Protein AF-A0A376KW59-F1 (afdb_monomer)

Mean predicted aligned error: 7.39 Å

Secondary structure (DSSP, 8-state):
--EEEEEEETTEEEEEEE--GGGHHHHHHHHHHH-GGGTT------S---S-S-SSEEEEE-S-SS------TT--TT-------HHHHHHHHT-TT-------

Structure (mmCIF, N/CA/C/O backbone):
data_AF-A0A376KW59-F1
#
_entry.id   AF-A0A376KW59-F1
#
loop_
_atom_site.group_PDB
_atom_site.id
_atom_site.type_symbol
_atom_site.label_atom_id
_atom_site.label_alt_id
_atom_site.label_comp_id
_atom_site.label_asym_id
_atom_site.label_entity_id
_atom_site.label_seq_id
_atom_site.pdbx_PDB_ins_code
_atom_site.Cartn_x
_atom_site.Cartn_y
_atom_site.Cartn_z
_atom_site.occupancy
_atom_site.B_iso_or_equiv
_atom_site.auth_seq_id
_atom_site.auth_comp_id
_atom_site.auth_asym_id
_atom_site.auth_atom_id
_atom_site.pdbx_PDB_model_num
ATOM 1 N N . MET A 1 1 ? -17.518 6.366 7.012 1.00 72.00 1 MET A N 1
ATOM 2 C CA . MET A 1 1 ? -17.742 5.051 6.375 1.00 72.00 1 MET A CA 1
ATOM 3 C C . MET A 1 1 ? -16.456 4.632 5.675 1.00 72.00 1 MET A C 1
ATOM 5 O O . MET A 1 1 ? -15.725 5.522 5.264 1.00 72.00 1 MET A O 1
ATOM 9 N N . PHE A 1 2 ? -16.149 3.334 5.614 1.00 83.50 2 PHE A N 1
ATOM 10 C CA . PHE A 1 2 ? -14.952 2.814 4.941 1.00 83.50 2 PHE A CA 1
ATOM 11 C C . PHE A 1 2 ? -15.292 2.398 3.509 1.00 83.50 2 PHE 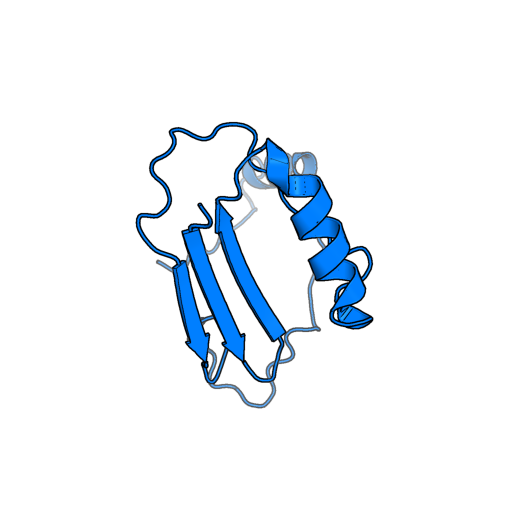A C 1
ATOM 13 O O . PHE A 1 2 ? -16.314 1.747 3.285 1.00 83.50 2 PHE A O 1
ATOM 20 N N . PHE A 1 3 ? -14.423 2.733 2.559 1.00 91.25 3 PHE A N 1
ATOM 21 C CA . PHE A 1 3 ? -14.548 2.341 1.154 1.00 91.25 3 PHE A CA 1
ATOM 22 C C . PHE A 1 3 ? -13.207 1.837 0.627 1.00 91.25 3 PHE A C 1
ATOM 24 O O . PHE A 1 3 ? -12.182 2.095 1.250 1.00 91.25 3 PHE A O 1
ATOM 31 N N . GLY A 1 4 ? -13.185 1.116 -0.495 1.00 91.31 4 GLY A N 1
ATOM 32 C CA . GLY A 1 4 ? -11.916 0.668 -1.067 1.00 91.31 4 GLY A CA 1
ATOM 33 C C . GLY A 1 4 ? -11.970 -0.640 -1.833 1.00 91.31 4 GLY A C 1
ATOM 34 O O . GLY A 1 4 ? -13.025 -1.251 -2.030 1.00 91.31 4 GLY A O 1
ATOM 35 N N . ARG A 1 5 ? -10.789 -1.096 -2.238 1.00 93.75 5 ARG A N 1
ATOM 36 C CA . ARG A 1 5 ? -10.549 -2.414 -2.822 1.00 93.75 5 ARG A CA 1
ATOM 37 C C . ARG A 1 5 ? -9.412 -3.085 -2.069 1.00 93.75 5 ARG A C 1
ATOM 39 O O . ARG A 1 5 ? -8.362 -2.480 -1.884 1.00 93.75 5 ARG A O 1
ATOM 46 N N . VAL A 1 6 ? -9.633 -4.327 -1.659 1.00 94.31 6 VAL A N 1
ATOM 47 C CA . VAL A 1 6 ? -8.623 -5.169 -1.011 1.00 94.31 6 VAL A CA 1
ATOM 48 C C . VAL A 1 6 ? -8.539 -6.486 -1.767 1.00 94.31 6 VAL A C 1
ATOM 50 O O . VAL A 1 6 ? -9.548 -7.177 -1.939 1.00 94.31 6 VAL A O 1
ATOM 53 N N . TYR A 1 7 ? -7.340 -6.828 -2.215 1.00 94.62 7 TYR A N 1
ATOM 54 C CA . TYR A 1 7 ? -7.018 -8.111 -2.819 1.00 94.62 7 TYR A CA 1
ATOM 55 C C . TYR A 1 7 ? -6.109 -8.890 -1.881 1.00 94.62 7 TYR A C 1
ATOM 57 O O . TYR A 1 7 ? -5.128 -8.345 -1.378 1.00 94.62 7 TYR A O 1
ATOM 65 N N . LEU A 1 8 ? -6.458 -10.152 -1.649 1.00 92.25 8 LEU A N 1
ATOM 66 C CA . LEU A 1 8 ? -5.675 -11.081 -0.843 1.00 92.25 8 LEU A CA 1
ATOM 67 C C . LEU A 1 8 ? -5.255 -12.254 -1.721 1.00 92.25 8 LEU A C 1
ATOM 69 O O . LEU A 1 8 ? -6.097 -12.805 -2.429 1.00 92.25 8 LEU A O 1
ATOM 73 N N . ALA A 1 9 ? -3.992 -12.645 -1.640 1.00 89.94 9 ALA A N 1
ATOM 74 C CA . ALA A 1 9 ? -3.471 -13.872 -2.228 1.00 89.94 9 ALA A CA 1
ATOM 75 C C . ALA A 1 9 ? -2.467 -14.514 -1.263 1.00 89.94 9 ALA A C 1
ATOM 77 O O . ALA A 1 9 ? -2.111 -13.919 -0.246 1.00 89.94 9 ALA A O 1
ATOM 78 N N . HIS A 1 10 ? -1.992 -15.720 -1.576 1.00 86.00 10 HIS A N 1
ATOM 79 C CA . HIS A 1 10 ? -1.002 -16.406 -0.736 1.00 86.00 10 HIS A CA 1
ATOM 80 C C . HIS A 1 10 ? 0.305 -15.614 -0.570 1.00 86.00 10 HIS A C 1
ATOM 82 O O . HIS A 1 10 ? 0.954 -15.726 0.464 1.00 86.00 10 HIS A O 1
ATOM 88 N N . GLU A 1 11 ? 0.659 -14.795 -1.559 1.00 84.88 11 GLU A N 1
ATOM 89 C CA . GLU A 1 11 ? 1.857 -13.948 -1.553 1.00 84.88 11 GLU A CA 1
ATOM 90 C C . GLU A 1 11 ? 1.699 -12.634 -0.767 1.00 84.88 11 GLU A C 1
ATOM 92 O O . GLU A 1 11 ? 2.695 -11.971 -0.493 1.00 84.88 11 GLU A O 1
ATOM 97 N N . GLY A 1 12 ? 0.473 -12.239 -0.390 1.00 89.12 12 GLY A N 1
ATOM 98 C CA . GLY A 1 12 ? 0.255 -11.030 0.406 1.00 89.12 12 GLY A CA 1
ATOM 99 C C . GLY A 1 12 ? -1.057 -10.293 0.142 1.00 89.12 12 GLY A C 1
ATOM 100 O O . GLY A 1 12 ? -2.084 -10.876 -0.219 1.00 89.12 12 GLY A O 1
ATOM 101 N N . ILE A 1 13 ? -1.028 -8.975 0.366 1.00 92.25 13 ILE A N 1
ATOM 102 C CA . ILE A 1 13 ? -2.193 -8.084 0.300 1.00 92.25 13 ILE A CA 1
ATOM 103 C C . ILE A 1 13 ? -1.869 -6.872 -0.579 1.00 92.25 13 ILE A C 1
ATOM 105 O O . ILE A 1 13 ? -0.852 -6.211 -0.389 1.00 92.25 13 ILE A O 1
ATOM 109 N N . ASN A 1 14 ? -2.782 -6.523 -1.487 1.00 92.50 14 ASN A N 1
ATOM 110 C CA . ASN A 1 14 ? -2.785 -5.240 -2.189 1.00 92.50 14 ASN A CA 1
ATOM 111 C C . ASN A 1 14 ? -4.090 -4.502 -1.870 1.00 92.50 14 ASN A C 1
ATOM 113 O O . ASN A 1 14 ? -5.182 -5.024 -2.116 1.00 92.50 14 ASN A O 1
ATOM 117 N N . ALA A 1 15 ? -3.993 -3.312 -1.277 1.00 92.12 15 ALA A N 1
ATOM 118 C CA . ALA A 1 15 ? -5.154 -2.591 -0.775 1.00 92.12 15 ALA A CA 1
ATOM 119 C C . ALA A 1 15 ? -5.074 -1.087 -1.037 1.00 92.12 15 ALA A C 1
ATOM 121 O O . ALA A 1 15 ? -4.041 -0.455 -0.829 1.00 92.12 15 ALA A O 1
ATOM 122 N N . GLN A 1 16 ? -6.217 -0.510 -1.406 1.00 92.19 16 GLN A N 1
ATOM 123 C CA . GLN A 1 16 ? -6.449 0.929 -1.406 1.00 92.19 16 GLN A CA 1
ATOM 124 C C . GLN A 1 16 ? -7.802 1.197 -0.753 1.00 92.19 16 GLN A C 1
ATOM 126 O O . GLN A 1 16 ? -8.824 0.662 -1.192 1.00 92.19 16 GLN A O 1
ATOM 131 N N . ILE A 1 17 ? -7.807 2.003 0.305 1.00 91.38 17 ILE A N 1
ATOM 132 C CA . ILE A 1 17 ? -9.002 2.286 1.098 1.00 91.38 17 ILE A CA 1
ATOM 133 C C . ILE A 1 17 ? -9.153 3.783 1.363 1.00 91.38 17 ILE A C 1
ATOM 135 O O . ILE A 1 17 ? -8.169 4.501 1.511 1.00 91.38 17 ILE A O 1
ATOM 139 N N . SER A 1 18 ? -10.400 4.225 1.475 1.00 90.44 18 SER A N 1
ATOM 140 C CA . SER A 1 18 ? -10.771 5.528 2.015 1.00 90.44 18 SER A CA 1
ATOM 141 C C . SER A 1 18 ? -11.278 5.333 3.438 1.00 90.44 18 SER A C 1
ATOM 143 O O . SER A 1 18 ? -12.246 4.601 3.679 1.00 90.44 18 SER A O 1
ATOM 145 N N . VAL A 1 19 ? -10.612 5.996 4.379 1.00 89.50 19 VAL A N 1
ATOM 146 C CA . VAL A 1 19 ? -10.925 5.974 5.809 1.00 89.50 19 VAL A CA 1
ATOM 147 C C . VAL A 1 19 ? -11.314 7.391 6.226 1.00 89.50 19 VAL A C 1
ATOM 149 O O . VAL A 1 19 ? -10.609 8.328 5.856 1.00 89.50 19 VAL A O 1
ATOM 152 N N . PRO A 1 20 ? -12.399 7.595 6.996 1.00 88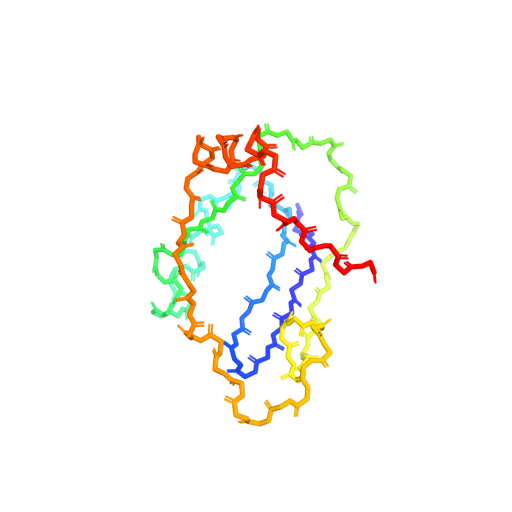.94 20 PRO A N 1
ATOM 153 C CA . PRO A 1 20 ? -12.700 8.912 7.547 1.00 88.94 20 PRO A CA 1
ATOM 154 C C . PRO A 1 20 ? -11.522 9.434 8.369 1.00 88.94 2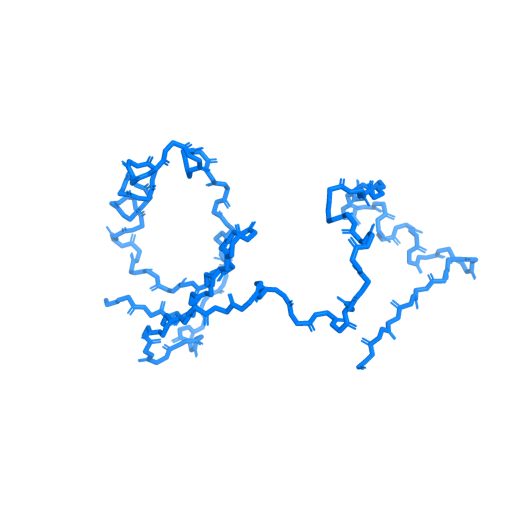0 PRO A C 1
ATOM 156 O O . PRO A 1 20 ? -10.983 8.682 9.179 1.00 88.94 20 PRO A O 1
ATOM 159 N N . ALA A 1 21 ? -11.172 10.714 8.220 1.00 88.56 21 ALA A N 1
ATOM 160 C CA . ALA A 1 21 ? -10.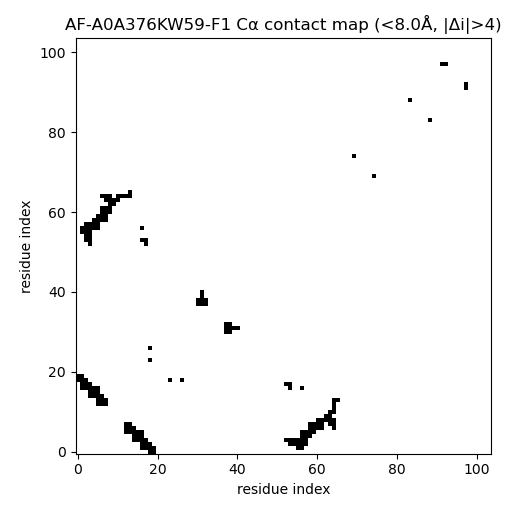019 11.314 8.899 1.00 88.56 21 ALA A CA 1
ATOM 161 C C . ALA A 1 21 ? -10.016 11.063 10.421 1.00 88.56 21 ALA A C 1
ATOM 163 O O . ALA A 1 21 ? -8.986 10.715 10.991 1.00 88.56 21 ALA A O 1
ATOM 164 N N . SER A 1 22 ? -11.188 11.133 11.064 1.00 92.44 22 SER A N 1
ATOM 165 C CA . SER A 1 22 ? -11.359 10.859 12.499 1.00 92.44 22 SER A CA 1
ATOM 166 C C . SER A 1 22 ? -10.990 9.433 12.921 1.00 92.44 22 SER A C 1
ATOM 168 O O . SER A 1 22 ? -10.748 9.190 14.098 1.00 92.44 22 SER A O 1
ATOM 170 N N . ASN A 1 23 ? -10.976 8.484 11.983 1.00 92.81 23 ASN A N 1
ATOM 171 C CA . ASN A 1 23 ? -10.792 7.060 12.244 1.00 92.81 23 ASN A CA 1
ATOM 172 C C . ASN A 1 23 ? -9.428 6.543 11.770 1.00 92.81 23 ASN A C 1
ATOM 174 O O . ASN A 1 23 ? -9.163 5.356 11.940 1.00 92.81 23 ASN A O 1
ATOM 178 N N . VAL A 1 24 ? -8.572 7.387 11.179 1.00 91.75 24 VAL A N 1
ATOM 179 C CA . VAL A 1 24 ? -7.276 6.960 10.617 1.00 91.75 24 VAL A CA 1
ATOM 180 C C . VAL A 1 24 ? -6.384 6.334 11.687 1.00 91.75 24 VAL A C 1
ATOM 182 O O . VAL A 1 24 ? -5.850 5.249 11.472 1.00 91.75 24 VAL A O 1
ATOM 185 N N . GLU A 1 25 ? -6.274 6.955 12.862 1.00 94.44 25 GLU A N 1
ATOM 186 C CA . GLU A 1 25 ? -5.430 6.429 13.943 1.00 94.44 25 GLU A CA 1
ATOM 187 C C . GLU A 1 25 ? -5.993 5.142 14.551 1.00 94.44 25 GLU A C 1
ATOM 189 O O . GLU A 1 25 ? -5.251 4.190 14.785 1.00 94.44 25 GLU A O 1
ATOM 194 N N . THR A 1 26 ? -7.314 5.053 14.728 1.00 95.94 26 THR A N 1
ATOM 195 C CA . THR A 1 26 ? -7.961 3.813 15.181 1.00 95.94 26 THR A CA 1
ATOM 196 C C . THR A 1 26 ? -7.772 2.686 14.172 1.00 95.94 26 THR A C 1
ATOM 198 O O . THR A 1 26 ? -7.443 1.568 14.559 1.00 95.94 26 THR A O 1
ATOM 201 N N . PHE A 1 27 ? -7.940 2.976 12.880 1.00 94.44 27 PHE A N 1
ATOM 202 C CA . PHE A 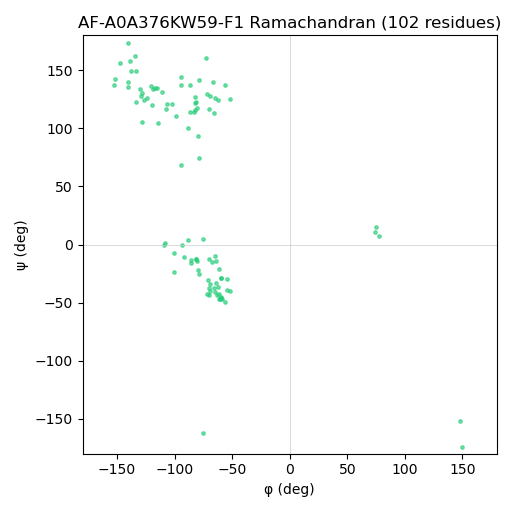1 27 ? -7.706 2.013 11.810 1.00 94.44 27 PHE A CA 1
ATOM 203 C C . PHE A 1 27 ? -6.252 1.532 11.808 1.00 94.44 27 PHE A C 1
ATOM 205 O O . PHE A 1 27 ? -6.015 0.330 11.767 1.00 94.44 27 PHE A O 1
ATOM 212 N N . ARG A 1 28 ? -5.283 2.450 11.916 1.00 95.06 28 ARG A N 1
ATOM 213 C CA . ARG A 1 28 ? -3.854 2.119 11.978 1.00 95.06 28 ARG A CA 1
ATOM 214 C C . ARG A 1 28 ? -3.535 1.211 13.164 1.00 95.06 28 ARG A C 1
ATOM 216 O O . ARG A 1 28 ? -2.872 0.195 12.986 1.00 95.06 28 ARG A O 1
ATOM 223 N N . ALA A 1 29 ? -4.037 1.544 14.351 1.00 96.56 29 ALA A N 1
ATOM 224 C CA . ALA A 1 29 ? -3.829 0.732 15.546 1.00 96.56 29 ALA A CA 1
ATOM 225 C C . ALA A 1 29 ? -4.423 -0.676 15.390 1.00 96.56 29 ALA A C 1
ATOM 227 O O . ALA A 1 29 ? -3.776 -1.658 15.742 1.00 96.56 29 ALA A O 1
ATOM 228 N N . GLN A 1 30 ? -5.627 -0.788 14.818 1.00 95.69 30 GLN A N 1
ATOM 229 C CA . GLN A 1 30 ? -6.241 -2.088 14.537 1.00 95.69 30 GLN A CA 1
ATOM 230 C C . GLN A 1 30 ? -5.463 -2.887 13.493 1.00 95.69 30 GLN A C 1
ATOM 232 O O . GLN A 1 30 ? -5.292 -4.088 13.665 1.00 95.69 30 GLN A O 1
ATOM 237 N N . LEU A 1 31 ? -4.974 -2.231 12.439 1.00 94.62 31 LEU A N 1
ATOM 238 C CA . LEU A 1 31 ? -4.181 -2.869 11.394 1.00 94.62 31 LEU A CA 1
ATOM 239 C C . LEU A 1 31 ? -2.888 -3.462 11.962 1.00 94.62 31 LEU A C 1
ATOM 241 O O . LEU A 1 31 ? -2.579 -4.615 11.686 1.00 94.62 31 LEU A O 1
ATOM 245 N N . TYR A 1 32 ? -2.167 -2.696 12.782 1.00 96.06 32 TYR A N 1
ATOM 246 C CA . TYR A 1 32 ? -0.905 -3.144 13.377 1.00 96.06 32 TYR A CA 1
ATOM 247 C C . TYR A 1 32 ? -1.109 -4.226 14.442 1.00 96.06 32 TYR A C 1
ATOM 249 O O . TYR A 1 32 ? -0.253 -5.083 14.611 1.00 96.06 32 TYR A O 1
ATOM 257 N N . ALA A 1 33 ? -2.242 -4.212 15.149 1.00 96.94 33 ALA A N 1
ATOM 258 C CA . ALA A 1 33 ? -2.566 -5.232 16.144 1.00 96.94 33 ALA A CA 1
ATOM 259 C C . ALA A 1 33 ? -3.132 -6.530 15.538 1.00 96.94 33 ALA A C 1
ATOM 261 O O . ALA A 1 33 ? -3.235 -7.528 16.248 1.00 96.94 33 ALA A O 1
ATOM 262 N N . PHE A 1 34 ? -3.550 -6.517 14.267 1.00 94.69 34 PHE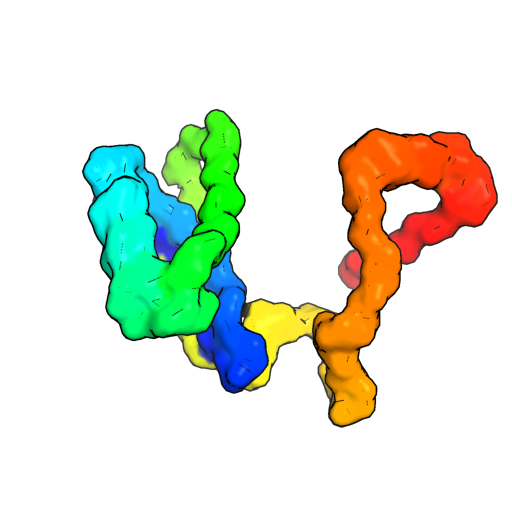 A N 1
ATOM 263 C CA . PHE A 1 34 ? -4.197 -7.664 13.629 1.00 94.69 34 PHE A CA 1
ATOM 264 C C . PHE A 1 34 ? -3.225 -8.821 13.377 1.00 94.69 34 PHE A C 1
ATOM 266 O O . PHE A 1 34 ? -3.576 -9.971 13.631 1.00 94.69 34 PHE A O 1
ATOM 273 N N . ASP A 1 35 ? -2.021 -8.519 12.891 1.00 93.94 35 ASP A N 1
ATOM 274 C CA . ASP A 1 35 ? -0.985 -9.507 12.594 1.00 93.94 35 ASP A CA 1
ATOM 275 C C . ASP A 1 35 ? 0.407 -8.856 12.720 1.00 93.94 35 ASP A C 1
ATOM 277 O O . ASP A 1 35 ? 0.579 -7.737 12.224 1.00 93.94 35 ASP A O 1
ATOM 281 N N . PRO A 1 36 ? 1.410 -9.520 13.333 1.00 94.56 36 PRO A N 1
ATOM 282 C CA . PRO A 1 36 ? 2.772 -8.990 13.430 1.00 94.56 36 PRO A CA 1
ATOM 283 C C . PRO A 1 36 ? 3.394 -8.595 12.082 1.00 94.56 36 PRO A C 1
ATOM 285 O O . PRO A 1 36 ? 4.190 -7.662 12.030 1.00 94.56 36 PRO A O 1
ATOM 288 N N . ALA A 1 37 ? 3.021 -9.250 10.977 1.00 91.19 37 ALA A N 1
ATOM 289 C CA . ALA A 1 37 ? 3.496 -8.895 9.638 1.00 91.19 37 ALA A CA 1
ATOM 290 C C . ALA A 1 37 ? 2.982 -7.528 9.145 1.00 91.19 37 ALA A C 1
ATOM 292 O O . ALA A 1 37 ? 3.505 -6.986 8.171 1.00 91.19 37 ALA A O 1
ATOM 293 N N . LEU A 1 38 ? 1.956 -6.969 9.792 1.00 93.38 38 LEU A N 1
ATOM 294 C CA . LEU A 1 38 ? 1.388 -5.657 9.479 1.00 93.38 38 LEU A CA 1
ATOM 295 C C . LEU A 1 38 ? 1.865 -4.562 10.438 1.00 93.38 38 LEU A C 1
ATOM 297 O O . LEU A 1 38 ? 1.577 -3.384 10.203 1.00 93.38 38 LEU A O 1
ATOM 301 N N . GLU A 1 39 ? 2.585 -4.914 11.505 1.00 95.06 39 GLU A N 1
ATOM 302 C CA . GLU A 1 39 ? 3.116 -3.945 12.456 1.00 95.06 39 GLU A CA 1
ATOM 303 C C . GLU A 1 39 ? 4.110 -3.002 11.761 1.00 95.06 39 GLU A C 1
ATOM 305 O O . GLU A 1 39 ? 5.073 -3.421 11.122 1.00 95.06 39 GLU A O 1
ATOM 310 N N . GLY A 1 40 ? 3.859 -1.693 11.858 1.00 93.31 40 GLY A N 1
ATOM 311 C CA . GLY A 1 40 ? 4.723 -0.684 11.242 1.00 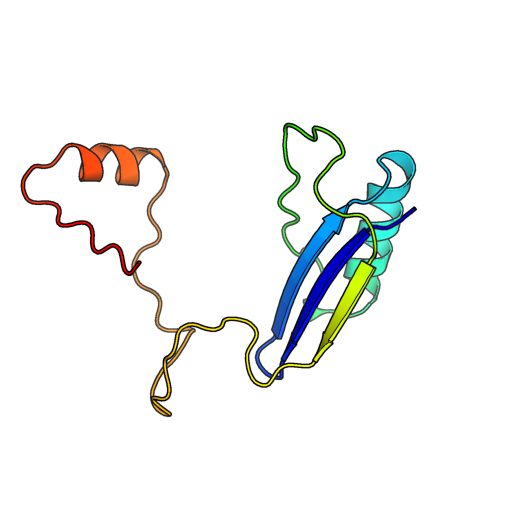93.31 40 GLY A CA 1
ATOM 312 C C . GLY A 1 40 ? 4.593 -0.568 9.719 1.00 93.31 40 GLY A C 1
ATOM 313 O O . GLY A 1 40 ? 5.395 0.141 9.107 1.00 93.31 40 GLY A O 1
ATOM 314 N N . LEU A 1 41 ? 3.585 -1.202 9.100 1.00 92.81 41 LEU A N 1
ATOM 315 C CA . LEU A 1 41 ? 3.321 -1.074 7.666 1.00 92.81 41 LEU A CA 1
ATOM 316 C C . LEU A 1 41 ? 3.223 0.402 7.254 1.00 92.81 41 LEU A C 1
ATOM 318 O O . LEU A 1 41 ? 2.399 1.163 7.765 1.00 92.81 41 LEU A O 1
ATOM 322 N N . ARG A 1 42 ? 4.024 0.810 6.265 1.00 91.75 42 ARG A N 1
ATOM 323 C CA . ARG A 1 42 ? 3.970 2.171 5.723 1.00 91.75 42 ARG A CA 1
ATOM 324 C C . ARG A 1 42 ? 2.634 2.412 5.014 1.00 91.75 42 ARG A C 1
ATOM 326 O O . ARG A 1 42 ? 2.381 1.873 3.940 1.00 91.75 42 ARG A O 1
ATOM 333 N N . LEU A 1 43 ? 1.816 3.297 5.576 1.00 91.00 43 LEU A N 1
ATOM 334 C CA . LEU A 1 43 ? 0.584 3.771 4.949 1.00 91.00 43 LEU A CA 1
ATOM 335 C C . LEU A 1 43 ? 0.886 4.965 4.035 1.00 91.00 43 LEU A C 1
ATOM 337 O O . LEU A 1 43 ? 1.266 6.037 4.505 1.00 91.00 43 LEU A O 1
ATOM 341 N N . ASN A 1 44 ? 0.708 4.791 2.725 1.00 89.38 44 ASN A N 1
ATOM 342 C CA . ASN A 1 44 ? 0.828 5.882 1.756 1.00 89.38 44 ASN A CA 1
ATOM 343 C C . ASN A 1 44 ? -0.463 6.714 1.756 1.00 89.38 44 ASN A C 1
ATOM 345 O O . ASN A 1 44 ? -1.432 6.373 1.080 1.00 89.38 44 ASN A O 1
ATOM 349 N N . ILE A 1 45 ? -0.479 7.785 2.552 1.00 87.81 45 ILE A N 1
ATOM 350 C CA . ILE A 1 45 ? -1.616 8.706 2.662 1.00 87.81 45 ILE A CA 1
ATOM 351 C C . ILE A 1 45 ? -1.563 9.697 1.494 1.00 87.81 45 ILE A C 1
ATOM 353 O O . ILE A 1 45 ? -0.561 10.388 1.313 1.00 87.81 45 ILE A O 1
ATOM 357 N N . ALA A 1 46 ? -2.628 9.754 0.694 1.00 82.94 46 ALA A N 1
ATOM 358 C CA . ALA A 1 46 ? -2.746 10.722 -0.393 1.00 82.94 46 ALA A CA 1
ATOM 359 C C . ALA A 1 46 ? -2.848 12.155 0.163 1.00 82.94 46 ALA A C 1
ATOM 361 O O . ALA A 1 46 ? -3.509 12.385 1.174 1.00 82.94 46 ALA A O 1
ATOM 362 N N . LEU A 1 47 ? -2.182 13.107 -0.498 1.00 70.06 47 LEU A N 1
ATOM 363 C CA . LEU A 1 47 ? -2.176 14.524 -0.105 1.00 70.06 47 LEU A CA 1
ATOM 364 C C . LEU A 1 47 ? -3.449 15.269 -0.531 1.00 70.06 47 LEU A C 1
ATOM 366 O O . LEU A 1 47 ? -3.804 16.262 0.096 1.00 70.06 47 LEU A O 1
ATOM 370 N N . ASP A 1 48 ? -4.112 14.789 -1.583 1.00 64.62 48 ASP A N 1
ATOM 371 C CA . ASP A 1 48 ? -5.328 15.364 -2.151 1.00 64.62 48 ASP A CA 1
ATOM 372 C C . ASP A 1 48 ? -6.368 14.245 -2.296 1.00 64.62 48 ASP A C 1
ATOM 374 O O . ASP A 1 48 ? -6.063 13.178 -2.838 1.00 64.62 48 ASP A O 1
ATOM 378 N N . ASP A 1 49 ? -7.567 14.460 -1.759 1.00 63.06 49 ASP A N 1
ATOM 379 C CA . ASP A 1 49 ? -8.701 13.544 -1.887 1.00 63.06 49 ASP A CA 1
ATOM 380 C C . ASP A 1 49 ? -9.896 14.354 -2.383 1.00 63.06 49 ASP A C 1
ATOM 382 O O . ASP A 1 49 ? -10.515 15.115 -1.637 1.00 63.06 49 ASP A O 1
ATOM 386 N N . ASP A 1 50 ? -10.232 14.184 -3.660 1.00 60.69 50 ASP A N 1
ATOM 387 C CA . ASP A 1 50 ? -11.419 14.787 -4.266 1.00 60.69 50 ASP A CA 1
ATOM 388 C C . ASP A 1 50 ? -12.723 14.066 -3.854 1.00 60.69 50 ASP A C 1
ATOM 390 O O . ASP A 1 50 ? -13.811 14.402 -4.335 1.00 60.69 50 ASP A O 1
ATOM 394 N N . GLY A 1 51 ? -12.623 13.075 -2.956 1.00 59.69 51 GLY A N 1
ATOM 395 C CA . GLY A 1 51 ? -13.725 12.346 -2.341 1.00 59.69 51 GLY A CA 1
ATOM 396 C C . GLY A 1 51 ? -14.362 11.286 -3.241 1.00 59.69 51 GLY A C 1
ATOM 397 O O . GLY A 1 51 ? -15.401 10.733 -2.875 1.00 59.69 51 GLY A O 1
ATOM 398 N N . LYS A 1 52 ? -13.792 10.996 -4.422 1.00 62.78 52 LYS A N 1
ATOM 399 C CA . LYS A 1 52 ? -14.449 10.177 -5.466 1.00 62.78 52 LYS A CA 1
ATOM 400 C C . LYS A 1 52 ? -13.876 8.777 -5.671 1.00 62.78 52 LYS A C 1
ATOM 402 O O . LYS A 1 52 ? -14.377 8.041 -6.522 1.00 62.78 52 LYS A O 1
ATOM 407 N N . SER A 1 53 ? -12.863 8.374 -4.910 1.00 68.44 53 SER A N 1
ATOM 408 C CA . SER A 1 53 ? -12.098 7.158 -5.227 1.00 68.44 53 SER A CA 1
ATOM 409 C C . SER A 1 53 ? -12.921 5.858 -5.147 1.00 68.44 53 SER A C 1
ATOM 411 O O . SER A 1 53 ? -12.702 4.937 -5.939 1.00 68.44 53 SER A O 1
ATOM 413 N N . PHE A 1 54 ? -13.903 5.762 -4.236 1.00 78.75 54 PHE A N 1
ATOM 414 C CA . PHE A 1 54 ? -14.664 4.526 -4.013 1.00 78.75 54 PHE A CA 1
ATOM 415 C C . PHE A 1 54 ? -16.093 4.757 -3.508 1.00 78.75 54 PHE A C 1
ATOM 417 O O . PHE A 1 54 ? -16.332 5.587 -2.641 1.00 78.75 54 PHE A O 1
ATOM 424 N N . TRP A 1 55 ? -17.028 3.930 -3.984 1.00 79.50 55 TRP A N 1
ATOM 425 C CA . TRP A 1 55 ? -18.441 3.947 -3.563 1.00 79.50 55 TRP A CA 1
ATOM 426 C C . TRP A 1 55 ? -18.793 2.859 -2.541 1.00 79.50 55 TRP A C 1
ATOM 428 O O . TRP A 1 55 ? -19.772 2.968 -1.811 1.00 79.50 55 TRP A O 1
ATOM 438 N N . VAL A 1 56 ? -18.014 1.776 -2.514 1.00 87.88 56 VAL A N 1
ATOM 439 C CA . VAL A 1 56 ? -18.200 0.608 -1.643 1.00 87.88 56 VAL A CA 1
ATOM 440 C C . VAL A 1 56 ? -16.836 0.024 -1.284 1.00 87.88 56 VAL A C 1
ATOM 442 O O . VAL A 1 56 ? -15.874 0.190 -2.036 1.00 87.88 56 VAL A O 1
ATOM 445 N N . LEU A 1 57 ? -16.755 -0.695 -0.166 1.00 91.38 57 LEU A N 1
ATOM 446 C CA . LEU A 1 57 ? -15.630 -1.582 0.118 1.00 91.38 57 LEU A CA 1
ATOM 447 C C . LEU A 1 57 ? -15.845 -2.924 -0.596 1.00 91.38 57 LEU A C 1
ATOM 449 O O . LEU A 1 57 ? -16.888 -3.557 -0.436 1.00 91.38 57 LEU A O 1
ATOM 453 N N . ARG A 1 58 ? -14.862 -3.367 -1.385 1.00 93.56 58 ARG A N 1
ATOM 454 C CA . ARG A 1 58 ? -14.840 -4.701 -2.005 1.00 93.56 58 ARG A CA 1
ATOM 455 C C . ARG A 1 58 ? -13.571 -5.442 -1.615 1.00 93.56 58 ARG A C 1
ATOM 457 O O . ARG A 1 58 ? -12.476 -4.954 -1.871 1.00 93.56 58 ARG A O 1
ATOM 464 N N . MET A 1 59 ? -13.728 -6.648 -1.081 1.00 93.50 59 MET A N 1
ATOM 465 C CA . MET A 1 59 ? -12.621 -7.545 -0.753 1.00 93.50 59 MET A CA 1
ATOM 466 C C . MET A 1 59 ? -12.704 -8.794 -1.623 1.00 93.50 59 MET A C 1
ATOM 468 O O . MET A 1 59 ? -13.795 -9.339 -1.804 1.00 93.50 59 MET A O 1
ATOM 472 N N . LYS A 1 60 ? -11.584 -9.229 -2.204 1.00 93.50 60 LYS A N 1
ATOM 473 C CA . LYS A 1 60 ? -11.545 -10.428 -3.044 1.00 93.50 60 LYS A CA 1
ATOM 474 C C . LYS A 1 60 ? -10.281 -11.246 -2.804 1.00 93.50 60 LYS A C 1
ATOM 476 O O . LYS A 1 60 ? -9.185 -10.697 -2.815 1.00 93.50 60 LYS A O 1
ATOM 481 N N . VAL A 1 61 ? -10.453 -12.560 -2.689 1.00 92.88 61 VAL A N 1
ATOM 482 C CA . VAL A 1 61 ? -9.346 -13.521 -2.759 1.00 92.88 61 VAL A CA 1
ATOM 483 C C . VAL A 1 61 ? -8.962 -13.725 -4.228 1.00 92.88 61 VAL A C 1
ATOM 485 O O . VAL A 1 61 ? -9.822 -13.689 -5.123 1.00 92.88 61 VAL A O 1
ATOM 488 N N . ARG A 1 62 ? -7.666 -13.842 -4.485 1.00 88.75 62 ARG A N 1
ATOM 489 C CA . ARG A 1 62 ? -7.041 -13.995 -5.796 1.00 88.75 62 ARG A CA 1
ATOM 490 C C . ARG A 1 62 ? -5.918 -15.016 -5.699 1.00 88.75 62 ARG A C 1
ATOM 492 O O . ARG A 1 62 ? -5.358 -15.205 -4.625 1.00 88.75 62 ARG A O 1
ATOM 499 N N . ASP A 1 63 ? -5.567 -15.603 -6.836 1.00 85.44 63 ASP A N 1
ATOM 500 C CA . ASP A 1 63 ? -4.380 -16.455 -6.928 1.00 85.44 63 ASP A CA 1
ATOM 501 C C . ASP A 1 63 ? -3.096 -15.620 -6.789 1.00 85.44 63 ASP A C 1
ATOM 503 O O . ASP A 1 63 ? -2.137 -16.071 -6.170 1.00 85.44 63 ASP A O 1
ATOM 507 N N . ARG A 1 64 ? -3.118 -14.372 -7.289 1.00 82.88 64 ARG A N 1
ATOM 508 C CA . ARG A 1 64 ? -2.049 -13.363 -7.175 1.00 82.88 64 ARG A CA 1
ATOM 509 C C . ARG A 1 64 ? -2.596 -11.964 -6.877 1.00 82.88 64 ARG A C 1
ATOM 511 O O . ARG A 1 64 ? -3.711 -11.631 -7.292 1.00 82.88 64 ARG A O 1
ATOM 518 N N . ILE A 1 65 ? -1.834 -11.132 -6.167 1.00 81.00 65 ILE A N 1
ATOM 519 C CA . ILE A 1 65 ? -2.204 -9.747 -5.831 1.00 81.00 65 ILE A CA 1
ATOM 520 C C . ILE A 1 65 ? -1.971 -8.766 -6.987 1.00 81.00 65 ILE A C 1
ATOM 522 O O . ILE A 1 65 ? -2.629 -7.723 -7.019 1.00 81.00 65 ILE A O 1
ATOM 526 N N . VAL A 1 66 ? -1.097 -9.100 -7.946 1.00 76.81 66 VAL A N 1
ATOM 527 C CA . VAL A 1 66 ? -0.874 -8.343 -9.192 1.00 76.81 66 VAL A CA 1
ATOM 528 C C . VAL A 1 66 ? -1.176 -9.231 -10.401 1.00 76.81 66 VAL A C 1
ATOM 530 O O . VAL A 1 66 ? -0.796 -10.395 -10.441 1.00 76.81 66 VAL A O 1
ATOM 533 N N . ALA A 1 67 ? -1.883 -8.682 -11.391 1.00 76.56 67 ALA A N 1
ATOM 534 C CA . ALA A 1 67 ? -2.137 -9.345 -12.670 1.00 76.56 67 ALA A CA 1
ATOM 535 C C . ALA A 1 67 ? -1.083 -8.904 -13.699 1.00 76.56 67 ALA A C 1
ATOM 537 O O . ALA A 1 67 ? -1.386 -8.140 -14.611 1.00 76.56 67 ALA A O 1
ATOM 538 N N . ASP A 1 68 ? 0.163 -9.328 -13.491 1.00 73.50 68 ASP A N 1
ATOM 539 C CA . ASP A 1 68 ? 1.325 -8.990 -14.329 1.00 73.50 68 ASP A CA 1
ATOM 540 C C . ASP A 1 68 ? 1.450 -9.856 -15.597 1.00 73.50 68 ASP A C 1
ATOM 542 O O . ASP A 1 68 ? 2.208 -9.514 -16.502 1.00 73.50 68 ASP A O 1
ATOM 546 N N . GLY A 1 69 ? 0.689 -10.952 -15.686 1.00 77.00 69 GLY A N 1
ATOM 547 C CA . GLY A 1 69 ? 0.759 -11.904 -16.799 1.00 77.00 69 GLY A CA 1
ATOM 548 C C . GLY A 1 69 ? 1.989 -12.817 -16.752 1.00 77.00 69 GLY A C 1
ATOM 5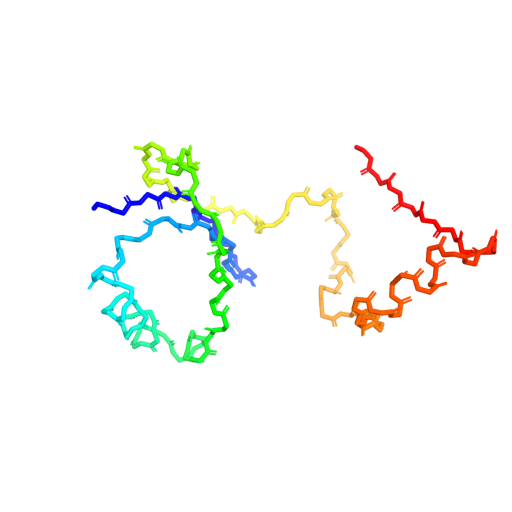49 O O . GLY A 1 69 ? 2.315 -13.441 -17.760 1.00 77.00 69 GLY A O 1
ATOM 550 N N . ILE A 1 70 ? 2.686 -12.890 -15.613 1.00 78.06 70 ILE A N 1
ATOM 551 C CA . ILE A 1 70 ? 3.883 -13.715 -15.441 1.00 78.06 70 ILE A CA 1
ATOM 552 C C . ILE A 1 70 ? 3.474 -15.118 -14.985 1.00 78.06 70 ILE A C 1
ATOM 554 O O . ILE A 1 70 ? 3.260 -15.360 -13.801 1.00 78.06 70 ILE A O 1
ATOM 558 N N . ASP A 1 71 ? 3.433 -16.077 -15.906 1.00 76.75 71 ASP A N 1
ATOM 559 C CA . ASP A 1 71 ? 3.151 -17.486 -15.578 1.00 76.75 71 ASP A CA 1
ATOM 560 C C . ASP A 1 71 ? 4.416 -18.299 -15.228 1.00 76.75 71 ASP A C 1
ATOM 562 O O . ASP A 1 71 ? 4.337 -19.506 -15.003 1.00 76.75 71 ASP A O 1
ATOM 566 N N . ASP A 1 72 ? 5.587 -17.654 -15.170 1.00 80.12 72 ASP A N 1
ATOM 567 C CA . ASP A 1 72 ? 6.866 -18.317 -14.896 1.00 80.12 72 ASP A CA 1
ATOM 568 C C . ASP A 1 72 ? 6.949 -18.801 -13.431 1.00 80.12 72 ASP A C 1
ATOM 570 O O . ASP A 1 72 ? 6.952 -17.974 -12.513 1.00 80.12 72 ASP A O 1
ATOM 574 N N . PRO A 1 73 ? 7.044 -20.122 -13.174 1.00 77.88 73 PRO A N 1
ATOM 575 C CA . PRO A 1 73 ? 7.186 -20.664 -11.822 1.00 77.88 73 PRO A CA 1
ATOM 576 C C . PRO A 1 73 ? 8.551 -20.366 -11.182 1.00 77.88 73 PRO A C 1
ATOM 578 O O . PRO A 1 73 ? 8.713 -20.587 -9.983 1.00 77.88 73 PRO A O 1
ATOM 581 N N . HIS A 1 74 ? 9.533 -19.895 -11.955 1.00 83.00 74 HIS A N 1
ATOM 582 C CA . HIS A 1 74 ? 10.841 -19.459 -11.464 1.00 83.00 74 HIS A CA 1
ATOM 583 C C . HIS A 1 74 ? 10.911 -17.955 -11.182 1.00 83.00 74 HIS A C 1
ATOM 585 O O . HIS A 1 74 ? 11.959 -17.471 -10.750 1.00 83.00 74 HIS A O 1
ATOM 591 N N . PHE A 1 75 ? 9.822 -17.216 -11.410 1.00 80.06 75 PHE A N 1
ATOM 592 C CA . PHE A 1 75 ? 9.760 -15.805 -11.066 1.00 80.06 75 PHE A CA 1
ATOM 593 C C . PHE A 1 75 ? 9.857 -15.614 -9.550 1.00 80.06 75 PHE A C 1
ATOM 595 O O . PHE A 1 75 ? 9.069 -16.166 -8.782 1.00 80.06 75 PHE A O 1
ATOM 602 N N . ASP A 1 76 ? 10.812 -14.790 -9.135 1.00 78.94 76 ASP A N 1
ATOM 603 C CA . ASP A 1 76 ? 11.017 -14.419 -7.743 1.00 78.94 76 ASP A CA 1
ATOM 604 C C . ASP A 1 76 ? 10.728 -12.925 -7.573 1.00 78.94 76 ASP A C 1
ATOM 606 O O . ASP A 1 76 ? 11.536 -12.075 -7.950 1.00 78.94 76 ASP A O 1
ATOM 610 N N . ALA A 1 77 ? 9.575 -12.606 -6.979 1.00 76.88 77 ALA A N 1
ATOM 611 C CA . ALA A 1 77 ? 9.162 -11.229 -6.705 1.00 76.88 77 ALA A CA 1
ATOM 612 C C . ALA A 1 77 ? 10.088 -10.496 -5.713 1.00 76.88 77 ALA A C 1
ATOM 614 O O . ALA A 1 77 ? 10.005 -9.273 -5.590 1.00 76.88 77 ALA A O 1
ATOM 615 N N . SER A 1 78 ? 10.956 -11.221 -4.999 1.00 80.06 78 SER A N 1
ATOM 616 C CA . SER A 1 78 ? 11.960 -10.640 -4.105 1.00 80.06 78 SER A CA 1
ATOM 617 C C . SER A 1 78 ? 13.260 -10.261 -4.820 1.00 80.06 78 SER A C 1
ATOM 619 O O . SER A 1 78 ? 14.038 -9.468 -4.284 1.00 80.06 78 SER A O 1
ATOM 621 N N . ASN A 1 79 ? 13.483 -10.760 -6.041 1.00 83.69 79 ASN A N 1
ATOM 622 C CA . ASN A 1 79 ? 14.634 -10.407 -6.866 1.00 83.69 79 ASN A CA 1
ATOM 623 C C . ASN A 1 79 ? 14.416 -9.043 -7.536 1.00 83.69 79 ASN A C 1
ATOM 625 O O . ASN A 1 79 ? 14.111 -8.929 -8.725 1.00 83.69 79 ASN A O 1
ATOM 629 N N . VAL A 1 80 ? 14.531 -7.996 -6.727 1.00 82.38 80 VAL A N 1
ATOM 630 C CA . VAL A 1 80 ? 14.345 -6.607 -7.141 1.00 82.38 80 VAL A CA 1
ATOM 631 C C . VAL A 1 80 ? 15.679 -5.959 -7.502 1.00 82.38 80 VAL A C 1
ATOM 633 O O . VAL A 1 80 ? 16.713 -6.225 -6.890 1.00 82.38 80 VAL A O 1
ATOM 636 N N . GLY A 1 81 ? 15.650 -5.096 -8.518 1.00 84.62 81 GLY A N 1
ATOM 637 C CA . GLY A 1 81 ? 16.789 -4.259 -8.887 1.00 84.62 81 GLY A CA 1
ATOM 638 C C . GLY A 1 81 ? 16.991 -3.083 -7.927 1.00 84.62 81 GLY A C 1
ATOM 639 O O . GLY A 1 81 ? 16.464 -3.041 -6.817 1.00 84.62 81 GLY A O 1
ATOM 640 N N . GLU A 1 82 ? 17.749 -2.091 -8.379 1.00 87.25 82 GLU A N 1
ATOM 641 C CA . GLU A 1 82 ? 18.003 -0.882 -7.601 1.00 87.25 82 GLU A CA 1
ATOM 642 C C . GLU A 1 82 ? 16.757 0.016 -7.524 1.00 87.25 82 GLU A C 1
ATOM 644 O O . GLU A 1 82 ? 16.134 0.343 -8.538 1.00 87.25 82 GLU A O 1
ATOM 649 N N . TYR A 1 83 ? 16.392 0.424 -6.306 1.00 87.81 83 TYR A N 1
ATOM 650 C CA . TYR A 1 83 ? 15.317 1.388 -6.078 1.00 87.81 83 TYR A CA 1
ATOM 651 C C . TYR A 1 83 ? 15.841 2.808 -6.245 1.00 87.81 83 TYR A C 1
ATOM 653 O O . TYR A 1 83 ? 16.611 3.294 -5.419 1.00 87.81 83 TYR A O 1
ATOM 661 N N . LEU A 1 84 ? 15.351 3.491 -7.272 1.00 89.31 84 LEU A N 1
ATOM 662 C CA . LEU A 1 84 ? 15.718 4.870 -7.561 1.00 89.31 84 LEU A CA 1
ATOM 663 C C . LEU A 1 84 ? 14.841 5.855 -6.782 1.00 89.31 84 LEU A C 1
ATOM 665 O O . LEU A 1 84 ? 13.616 5.720 -6.714 1.00 89.31 84 LEU A O 1
ATOM 669 N N . GLN A 1 85 ? 15.466 6.892 -6.237 1.00 91.31 85 GLN A N 1
ATOM 670 C CA . GLN A 1 85 ? 14.787 8.065 -5.704 1.00 91.31 85 GLN A CA 1
ATOM 671 C C . GLN A 1 85 ? 14.235 8.932 -6.837 1.00 91.31 85 GLN A C 1
ATOM 673 O O . GLN A 1 85 ? 14.705 8.897 -7.973 1.00 91.31 85 GLN A O 1
ATOM 678 N N . ALA A 1 86 ? 13.266 9.794 -6.517 1.00 89.81 86 ALA A N 1
ATOM 679 C CA . ALA A 1 86 ? 12.630 10.667 -7.506 1.00 89.81 86 ALA A CA 1
ATOM 680 C C . ALA A 1 86 ? 13.637 11.523 -8.303 1.00 89.81 86 ALA A C 1
ATOM 682 O O . ALA A 1 86 ? 13.479 11.693 -9.508 1.00 89.81 86 ALA A O 1
ATOM 683 N N . ALA A 1 87 ? 14.690 12.034 -7.654 1.00 92.19 87 ALA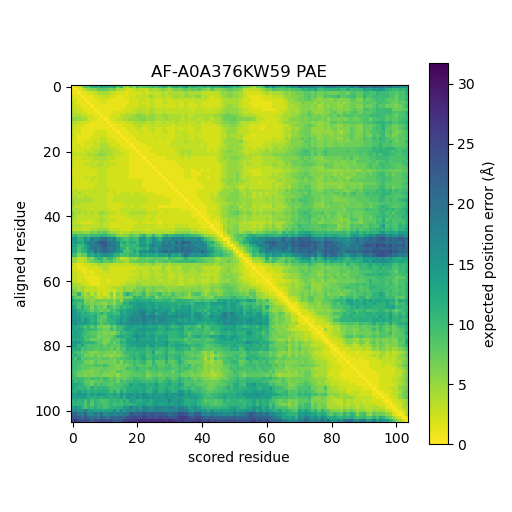 A N 1
ATOM 684 C CA . ALA A 1 87 ? 15.729 12.818 -8.322 1.00 92.19 87 ALA A CA 1
ATOM 685 C C . ALA A 1 87 ? 16.538 11.989 -9.334 1.00 92.19 87 ALA A C 1
ATOM 687 O O . ALA A 1 87 ? 16.882 12.491 -10.401 1.00 92.19 87 ALA A O 1
ATOM 688 N N . GLU A 1 88 ? 16.804 10.723 -9.018 1.00 91.88 88 GLU A N 1
ATOM 689 C CA . GLU A 1 88 ? 17.542 9.801 -9.884 1.00 91.88 88 GLU A CA 1
ATOM 690 C C . GLU A 1 88 ? 16.687 9.390 -11.080 1.00 91.88 88 GLU A C 1
ATOM 692 O O . GLU A 1 88 ? 17.163 9.429 -12.211 1.00 91.88 88 GLU A O 1
ATOM 697 N N . VAL A 1 89 ? 15.398 9.107 -10.851 1.00 90.38 89 VAL A N 1
ATOM 698 C CA . VAL A 1 89 ? 14.434 8.881 -11.936 1.00 90.38 89 VAL A CA 1
ATOM 699 C C . VAL A 1 89 ? 14.408 10.087 -12.873 1.00 90.38 89 VAL A C 1
ATOM 701 O O . VAL A 1 89 ? 14.563 9.911 -14.075 1.00 90.38 89 VAL A O 1
ATOM 704 N N . ASN A 1 90 ? 14.286 11.309 -12.347 1.00 91.62 90 ASN A N 1
ATOM 705 C CA . ASN A 1 90 ? 14.274 12.522 -13.170 1.00 91.62 90 ASN A CA 1
ATOM 706 C C . ASN A 1 90 ? 15.563 12.679 -13.990 1.00 91.62 90 ASN A C 1
ATOM 708 O O . ASN A 1 90 ? 15.492 12.926 -15.188 1.00 91.62 90 ASN A O 1
ATOM 712 N N . ALA A 1 91 ? 16.730 12.469 -13.375 1.00 93.00 91 ALA A N 1
ATOM 713 C CA . ALA A 1 91 ? 18.007 12.541 -14.081 1.00 93.00 91 ALA A CA 1
ATOM 714 C C . ALA A 1 91 ? 18.124 11.482 -15.193 1.00 93.00 91 ALA A C 1
ATOM 716 O O . ALA A 1 91 ? 18.672 11.765 -16.256 1.00 93.00 91 ALA A O 1
ATOM 717 N N . MET A 1 92 ? 17.592 10.275 -14.975 1.00 90.75 92 MET A N 1
ATOM 718 C CA . MET A 1 92 ? 17.564 9.224 -15.994 1.00 90.75 92 MET A CA 1
ATOM 719 C C . MET A 1 92 ? 16.594 9.536 -17.133 1.00 90.75 92 MET A C 1
ATOM 721 O O . MET A 1 92 ? 16.918 9.248 -18.280 1.00 90.75 92 MET A O 1
ATOM 725 N N . LEU A 1 93 ? 15.437 10.142 -16.841 1.00 89.06 93 LEU A N 1
ATOM 726 C CA . LEU A 1 93 ? 14.484 10.585 -17.866 1.00 89.06 93 LEU A CA 1
ATOM 727 C C . LEU A 1 93 ? 15.104 11.609 -18.832 1.00 89.06 93 LEU A C 1
ATOM 729 O O . LEU A 1 93 ? 14.710 11.649 -19.997 1.00 89.06 93 LEU A O 1
ATOM 733 N N . ASP A 1 94 ? 16.077 12.391 -18.361 1.00 91.06 94 ASP A N 1
ATOM 734 C CA . ASP A 1 94 ? 16.803 13.381 -19.159 1.00 91.06 94 ASP A CA 1
ATOM 735 C C . ASP A 1 94 ? 18.007 12.791 -19.935 1.00 91.06 94 ASP A C 1
ATOM 737 O O . ASP A 1 94 ? 18.535 13.456 -20.832 1.00 91.06 94 ASP A O 1
ATOM 741 N N . ASP A 1 95 ? 18.459 11.558 -19.644 1.00 92.50 95 ASP A N 1
ATOM 742 C CA . ASP A 1 95 ? 19.546 10.901 -20.395 1.00 92.50 95 ASP A CA 1
ATOM 743 C C . ASP A 1 95 ? 18.994 10.281 -21.699 1.00 92.50 95 ASP A C 1
ATOM 745 O O . ASP A 1 95 ? 18.217 9.325 -21.646 1.00 92.50 95 ASP A O 1
ATOM 749 N N . PRO A 1 96 ? 19.437 10.727 -22.892 1.00 89.69 96 PRO A N 1
ATOM 750 C CA . PRO A 1 96 ? 18.968 10.198 -24.177 1.00 89.69 96 PRO A CA 1
ATOM 751 C C . PRO A 1 96 ? 19.334 8.725 -24.432 1.00 89.69 96 PRO A C 1
ATOM 753 O O . PRO A 1 96 ? 18.856 8.135 -25.400 1.00 89.69 96 PRO A O 1
ATOM 756 N N . ARG A 1 97 ? 20.194 8.119 -23.605 1.00 92.06 97 ARG A N 1
ATOM 757 C CA . ARG A 1 97 ? 20.516 6.683 -23.646 1.00 92.06 97 ARG A CA 1
ATOM 758 C C . ARG A 1 97 ? 19.617 5.855 -22.728 1.00 92.06 97 ARG A C 1
ATOM 760 O O . ARG A 1 97 ? 19.651 4.627 -22.804 1.00 92.06 97 ARG A O 1
ATOM 767 N N . CYS A 1 98 ? 18.835 6.493 -21.858 1.00 90.62 98 CYS A N 1
ATOM 768 C CA . CYS A 1 98 ? 17.861 5.804 -21.028 1.00 90.62 98 CYS A CA 1
ATOM 769 C C . CYS A 1 98 ? 16.714 5.286 -21.904 1.00 90.62 98 CYS A C 1
ATOM 771 O O . CYS A 1 98 ? 16.107 6.028 -22.673 1.00 90.62 98 CYS A O 1
ATOM 773 N N . THR A 1 99 ? 16.406 3.993 -21.791 1.00 86.62 99 THR A N 1
ATOM 774 C CA . THR A 1 99 ? 15.238 3.395 -22.447 1.00 86.62 99 THR A CA 1
ATOM 775 C C . THR A 1 99 ? 14.177 3.097 -21.400 1.00 86.62 99 THR A C 1
ATOM 777 O O . THR A 1 99 ? 14.412 2.320 -20.477 1.00 86.62 99 THR A O 1
ATOM 780 N N . ILE A 1 100 ? 12.992 3.682 -21.569 1.00 83.88 100 ILE A N 1
ATOM 781 C CA . ILE A 1 100 ? 11.835 3.433 -20.708 1.00 83.88 100 ILE A CA 1
ATOM 782 C C . ILE A 1 100 ? 10.938 2.415 -21.404 1.00 83.88 100 ILE A C 1
ATOM 784 O O . ILE A 1 100 ? 10.288 2.726 -22.404 1.00 83.88 100 ILE A O 1
ATOM 788 N N . TYR A 1 101 ? 10.865 1.206 -20.859 1.00 77.62 101 TYR A N 1
ATOM 789 C CA . TYR A 1 101 ? 9.895 0.215 -21.310 1.00 77.62 101 TYR A CA 1
ATOM 790 C C . TYR A 1 101 ? 8.548 0.485 -20.635 1.00 77.62 101 TYR A C 1
ATOM 792 O O . TYR A 1 101 ? 8.422 0.392 -19.416 1.00 77.62 101 TYR A O 1
ATOM 800 N N . ARG A 1 102 ? 7.528 0.827 -21.427 1.00 61.38 102 ARG A N 1
ATOM 801 C CA . ARG A 1 102 ? 6.127 0.816 -20.989 1.00 61.38 102 ARG A CA 1
ATOM 802 C C . ARG A 1 102 ? 5.428 -0.360 -21.649 1.00 61.38 102 ARG A C 1
ATOM 804 O O . ARG A 1 102 ? 5.286 -0.366 -22.869 1.00 61.38 102 ARG A O 1
ATOM 811 N N . HIS A 1 103 ? 4.965 -1.313 -20.851 1.00 54.00 103 HIS A N 1
ATOM 812 C CA . HIS A 1 103 ? 3.923 -2.224 -21.306 1.00 54.00 103 HIS A CA 1
ATOM 813 C C . HIS A 1 103 ? 2.576 -1.513 -21.134 1.00 54.00 103 HIS A C 1
ATOM 815 O O . HIS A 1 103 ? 2.276 -1.028 -20.042 1.00 54.00 103 HIS A O 1
ATOM 821 N N . ALA A 1 104 ? 1.836 -1.366 -22.234 1.00 39.66 104 ALA A N 1
ATOM 822 C CA . ALA A 1 104 ? 0.450 -0.900 -22.242 1.00 39.66 104 ALA A CA 1
ATOM 823 C C . ALA A 1 104 ? -0.510 -2.079 -22.064 1.00 39.66 104 ALA A C 1
ATOM 825 O O . ALA A 1 104 ? -0.165 -3.173 -22.571 1.00 39.66 104 ALA A O 1
#

pLDDT: mean 85.75, std 10.38, range [39.66, 96.94]

Foldseek 3Di:
DKWWEWEDAPVGIDIDMDDPPVCPVVVLVCQLVVDVVRNPPDDDDDPDDPPPPGDHHDYDYDNDNDPPVDPDPPDDPPPDDDDDDPVRVVVLVPDPPRDDDDDD

Radius of gyration: 17.66 Å; Cα contacts (8 Å, |Δi|>4): 88; chains: 1; bounding box: 39×36×40 Å

Sequence (104 aa):
MFFGRVYLAHEGINAQISVPASNVETFRAQLYAFDPALEGLRLNIALDDDGKSFWVLRMKVRDRIVADGIDDPHFDASNVGEYLQAAEVNAMLDDPRCTIYRHA

Solvent-accessible surface area (backbone atoms only — not comparable to full-atom values): 6966 Å² total; per-residue (Å²): 116,72,23,23,44,37,33,36,20,91,91,44,76,40,74,51,71,48,66,45,80,92,44,46,65,61,50,50,54,52,49,31,69,69,38,78,92,39,47,84,61,84,78,88,75,75,95,74,78,93,80,72,91,53,93,49,62,46,78,44,82,41,89,56,62,65,94,81,82,76,82,59,88,82,68,55,93,81,76,65,79,88,84,74,52,74,68,54,50,52,56,44,74,71,36,90,84,58,80,83,88,76,87,129

Nearest PDB structures (foldseek):
  4f67-assembly1_A  TM=8.452E-01  e=3.322E-02  Legionella pneumophila subsp. pneumophila str. Philadelphia 1
  1ulr-assembly1_A  TM=5.180E-01  e=2.217E+00  Thermus thermophilus
  2jwu-assembly1_A  TM=3.565E-01  e=2.699E+00  synthetic construct
  2lhd-assembly1_A  TM=2.790E-01  e=2.217E+00  synthetic construct

Organism: Escherichia coli (NCBI:txid562)

InterPro domains:
  IPR040503 tRNA uridine(34) hydroxylase, N-terminal [PF17773] (3-65)